Protein AF-A0A453MUK4-F1 (afdb_monomer_lite)

Foldseek 3Di:
DCVQPPQQCVCVVVVNPDHPFLAEAEDEEADDPPLPPPGHDHCVVVCVPGHQEAEDEDQEQVRLVVVVVVRNNGGTYYYYYAYPHRYCPVVCVPPDPDDPPPPPVVPD

Structure (mmCIF, N/CA/C/O backbone):
data_AF-A0A453MUK4-F1
#
_entry.id   AF-A0A453MUK4-F1
#
loop_
_atom_site.group_PDB
_atom_site.id
_atom_site.type_symbol
_atom_site.label_atom_id
_atom_site.label_alt_id
_atom_site.label_comp_id
_atom_site.label_asym_id
_atom_site.label_entity_id
_atom_site.label_seq_id
_atom_site.pdbx_PDB_ins_code
_atom_site.Cartn_x
_atom_site.Cartn_y
_atom_site.Cartn_z
_atom_site.occupancy
_atom_site.B_iso_or_equiv
_atom_site.auth_seq_id
_atom_site.auth_comp_id
_atom_site.auth_asym_id
_atom_site.auth_atom_id
_atom_site.pdbx_PDB_model_num
ATOM 1 N N . MET A 1 1 ? 10.545 -1.362 11.897 1.00 84.69 1 MET A N 1
ATOM 2 C CA . MET A 1 1 ? 9.819 -1.281 13.185 1.00 84.69 1 MET A CA 1
ATOM 3 C C . MET A 1 1 ? 8.530 -0.465 13.080 1.00 84.69 1 MET A C 1
ATOM 5 O O . MET A 1 1 ? 7.473 -1.063 13.203 1.00 84.69 1 MET A O 1
ATOM 9 N N . GLN A 1 2 ? 8.583 0.839 12.772 1.00 95.81 2 GLN A N 1
ATOM 10 C CA . GLN A 1 2 ? 7.403 1.733 12.766 1.00 95.81 2 GLN A CA 1
ATOM 11 C C . GLN A 1 2 ? 6.260 1.284 11.832 1.00 95.81 2 GLN A C 1
ATOM 13 O O . GLN A 1 2 ? 5.100 1.284 12.214 1.00 95.81 2 GLN A O 1
ATOM 18 N N . ILE A 1 3 ? 6.568 0.826 10.619 1.00 94.31 3 ILE A N 1
ATOM 19 C CA . ILE A 1 3 ? 5.524 0.443 9.652 1.00 94.31 3 ILE A CA 1
ATOM 20 C C . ILE A 1 3 ? 4.816 -0.858 10.072 1.00 94.31 3 ILE A C 1
ATOM 22 O O . ILE A 1 3 ? 3.592 -0.927 10.109 1.00 94.31 3 ILE A O 1
ATOM 26 N N . VAL A 1 4 ? 5.592 -1.886 10.423 1.00 95.69 4 VAL A N 1
ATOM 27 C CA . VAL A 1 4 ? 5.087 -3.250 10.662 1.00 95.69 4 VAL A CA 1
ATOM 28 C C . VAL A 1 4 ? 4.494 -3.437 12.061 1.00 95.69 4 VAL A C 1
ATOM 30 O O . VAL A 1 4 ? 3.501 -4.148 12.217 1.00 95.69 4 VAL A O 1
ATOM 33 N N . ASN A 1 5 ? 5.095 -2.840 13.094 1.00 95.12 5 ASN A N 1
ATOM 34 C CA . ASN A 1 5 ? 4.659 -3.040 14.480 1.00 95.12 5 ASN A CA 1
ATOM 35 C C . ASN A 1 5 ? 3.765 -1.917 15.000 1.00 95.12 5 ASN A C 1
ATOM 37 O O . ASN A 1 5 ? 2.862 -2.216 15.774 1.00 95.12 5 ASN A O 1
ATOM 41 N N . GLU A 1 6 ? 3.949 -0.680 14.532 1.00 95.00 6 GLU A N 1
ATOM 42 C CA . GLU A 1 6 ? 3.099 0.439 14.946 1.00 95.00 6 GLU A CA 1
ATOM 43 C C . GLU A 1 6 ? 1.951 0.643 13.957 1.00 95.00 6 GLU A C 1
ATOM 45 O O . GLU A 1 6 ? 0.816 0.298 14.274 1.00 95.00 6 GLU A O 1
ATOM 50 N N . ALA A 1 7 ? 2.231 1.131 12.744 1.00 95.69 7 ALA A N 1
ATOM 51 C CA . ALA A 1 7 ? 1.188 1.550 11.804 1.00 95.69 7 ALA A CA 1
ATOM 52 C C . ALA A 1 7 ? 0.218 0.410 11.445 1.00 95.69 7 ALA A C 1
ATOM 54 O O . ALA A 1 7 ? -0.992 0.556 11.596 1.00 95.69 7 ALA A O 1
ATOM 55 N N . ALA A 1 8 ? 0.733 -0.760 11.054 1.00 95.62 8 ALA A N 1
ATOM 56 C CA . ALA A 1 8 ? -0.097 -1.904 10.663 1.00 95.62 8 ALA A CA 1
ATOM 57 C C . ALA A 1 8 ? -1.090 -2.353 11.751 1.00 95.62 8 ALA A C 1
ATOM 59 O O . ALA A 1 8 ? -2.201 -2.786 11.459 1.00 95.62 8 ALA A O 1
ATOM 60 N N . LYS A 1 9 ? -0.682 -2.254 13.021 1.00 95.81 9 LYS A N 1
ATOM 61 C CA . LYS A 1 9 ? -1.424 -2.801 14.164 1.00 95.81 9 LYS A CA 1
ATOM 62 C C . LYS A 1 9 ? -2.156 -1.727 14.964 1.00 95.81 9 LYS A C 1
ATOM 64 O O . LYS A 1 9 ? -2.876 -2.074 15.893 1.00 95.81 9 LYS A O 1
ATOM 69 N N . PHE A 1 10 ? -2.010 -0.446 14.618 1.00 96.25 10 PHE A N 1
ATOM 70 C CA . PHE A 1 10 ? -2.464 0.676 15.445 1.00 96.25 10 PHE A CA 1
ATOM 71 C C . PHE A 1 10 ? -3.972 0.650 15.713 1.00 96.25 10 PHE A C 1
ATOM 73 O O . PHE A 1 10 ? -4.391 0.811 16.853 1.00 96.25 10 PHE A O 1
ATOM 80 N N . ARG A 1 11 ? -4.774 0.377 14.673 1.00 95.88 11 ARG A N 1
ATOM 81 C CA . ARG A 1 11 ? -6.232 0.218 14.795 1.00 95.88 11 ARG A CA 1
ATOM 82 C C . ARG A 1 11 ? -6.613 -1.021 15.602 1.00 95.88 11 ARG A C 1
ATOM 84 O O . ARG A 1 11 ? -7.539 -0.975 16.399 1.00 95.88 11 ARG A O 1
ATOM 91 N N . TYR A 1 12 ? -5.922 -2.135 15.370 1.00 96.44 12 TYR A N 1
ATOM 92 C CA . TYR A 1 12 ? -6.241 -3.402 16.024 1.00 96.44 12 TYR A CA 1
ATOM 93 C C . TYR A 1 12 ? -5.916 -3.361 17.522 1.00 96.44 12 TYR A C 1
ATOM 95 O O . TYR A 1 12 ? -6.749 -3.725 18.344 1.00 96.44 12 TYR A O 1
ATOM 103 N N . ARG A 1 13 ? -4.732 -2.854 17.893 1.00 96.25 13 ARG A N 1
ATOM 104 C CA . ARG A 1 13 ? -4.274 -2.817 19.291 1.00 96.25 13 ARG A CA 1
ATOM 105 C C . ARG A 1 13 ? -5.085 -1.877 20.183 1.00 96.25 13 ARG A C 1
ATOM 107 O O . ARG A 1 13 ? -5.075 -2.052 21.391 1.00 96.25 13 ARG A O 1
ATOM 114 N N . SER A 1 14 ? -5.722 -0.867 19.595 1.00 95.19 14 SER A N 1
ATOM 115 C CA . SER A 1 14 ? -6.528 0.125 20.307 1.00 95.19 14 SER A CA 1
ATOM 116 C C . SER A 1 14 ? -8.010 -0.245 20.365 1.00 95.19 14 SER A C 1
ATOM 118 O O . SER A 1 14 ? -8.809 0.571 20.802 1.00 95.19 14 SER A O 1
ATOM 120 N N . GLY A 1 15 ? -8.421 -1.408 19.838 1.00 94.88 15 GLY A N 1
ATOM 121 C CA . GLY A 1 15 ? -9.846 -1.725 19.706 1.00 94.88 15 GLY A CA 1
ATOM 122 C C . GLY A 1 15 ? -10.607 -0.714 18.837 1.00 94.88 15 GLY A C 1
ATOM 123 O O . GLY A 1 15 ? -11.795 -0.499 19.043 1.00 94.88 15 GLY A O 1
ATOM 124 N N . ASN A 1 16 ? -9.925 -0.090 17.867 1.00 94.88 16 ASN A N 1
ATOM 125 C CA . ASN A 1 16 ? -10.423 0.994 17.015 1.00 94.88 16 ASN A CA 1
ATOM 126 C C . ASN A 1 16 ? -10.695 2.340 17.727 1.00 94.88 16 ASN A C 1
ATOM 128 O O . ASN A 1 16 ? -11.261 3.237 17.106 1.00 94.88 16 ASN A O 1
ATOM 132 N N . GLU A 1 17 ? -10.227 2.540 18.962 1.00 95.81 17 GLU A N 1
ATOM 133 C CA . GLU A 1 17 ? -10.247 3.862 19.614 1.00 95.81 17 GLU A CA 1
ATOM 134 C C . GLU A 1 17 ? -9.286 4.851 18.935 1.00 95.81 17 GLU A C 1
ATOM 136 O O . GLU A 1 17 ? -9.595 6.029 18.763 1.00 95.81 17 GLU A O 1
ATOM 141 N N . PHE A 1 18 ? -8.132 4.357 18.475 1.00 94.00 18 PHE A N 1
ATOM 142 C CA . PHE A 1 18 ? -7.125 5.147 17.766 1.00 94.00 18 PHE A CA 1
ATOM 143 C C . PHE A 1 18 ? -6.715 4.460 16.465 1.00 94.00 18 PHE A C 1
ATOM 145 O O . PHE A 1 18 ? -6.540 3.244 16.421 1.00 94.00 18 PHE A O 1
ATOM 152 N N . ASN A 1 19 ? -6.504 5.219 15.390 1.00 94.38 19 ASN A N 1
ATOM 153 C CA . ASN A 1 19 ? -6.052 4.662 14.117 1.00 94.38 19 ASN A CA 1
ATOM 154 C C . ASN A 1 19 ? -5.063 5.595 13.408 1.00 94.38 19 ASN A C 1
ATOM 156 O O . ASN A 1 19 ? -5.091 6.804 13.601 1.00 94.38 19 ASN A O 1
ATOM 160 N N . CYS A 1 20 ? -4.206 5.019 12.567 1.00 90.94 20 CYS A N 1
ATOM 161 C CA . CYS A 1 20 ? -3.336 5.757 11.650 1.00 90.94 20 CYS A CA 1
ATOM 162 C C . CYS A 1 20 ? -3.869 5.690 10.205 1.00 90.94 20 CYS A C 1
ATOM 164 O O . CYS A 1 20 ? -3.104 5.552 9.248 1.00 90.94 20 CYS A O 1
ATOM 166 N N . GLY A 1 21 ? -5.198 5.704 10.054 1.00 83.94 21 GLY A N 1
ATOM 167 C CA . GLY A 1 21 ? -5.856 5.807 8.754 1.00 83.94 21 GLY A CA 1
ATOM 168 C C . GLY A 1 21 ? -5.499 7.111 8.046 1.00 83.94 21 GLY A C 1
ATOM 169 O O . GLY A 1 21 ? -5.182 8.102 8.698 1.00 83.94 21 GLY A O 1
ATOM 170 N N . GLY A 1 22 ? -5.494 7.105 6.712 1.00 87.88 22 GLY A N 1
ATOM 171 C CA . GLY A 1 22 ? -5.043 8.246 5.909 1.00 87.88 22 GLY A CA 1
ATOM 172 C C . GLY A 1 22 ? -3.518 8.409 5.826 1.00 87.88 22 GLY A C 1
ATOM 173 O O . GLY A 1 22 ? -3.033 9.246 5.065 1.00 87.88 22 GLY A O 1
ATOM 174 N N . LEU A 1 23 ? -2.729 7.596 6.543 1.00 94.50 23 LEU A N 1
ATOM 175 C CA . LEU A 1 23 ? -1.279 7.556 6.361 1.00 94.50 23 LEU A CA 1
ATOM 176 C C . LEU A 1 23 ? -0.935 6.867 5.034 1.00 94.50 23 LEU A C 1
ATOM 178 O O . LEU A 1 23 ? -1.074 5.653 4.898 1.00 94.50 23 LEU A O 1
ATOM 182 N N . THR A 1 24 ? -0.422 7.636 4.074 1.00 96.31 24 THR A N 1
ATOM 183 C CA . THR A 1 24 ? 0.110 7.109 2.810 1.00 96.31 24 THR A CA 1
ATOM 184 C C . THR A 1 24 ? 1.617 7.319 2.739 1.00 96.31 24 THR A C 1
ATOM 186 O O . THR A 1 24 ? 2.096 8.450 2.683 1.00 96.31 24 THR A O 1
ATOM 189 N N . ILE A 1 25 ? 2.374 6.225 2.704 1.00 95.62 25 ILE A N 1
ATOM 190 C CA . ILE A 1 25 ? 3.831 6.236 2.551 1.00 95.62 25 ILE A CA 1
ATOM 191 C C . ILE A 1 25 ? 4.152 6.017 1.080 1.00 95.62 25 ILE A C 1
ATOM 193 O O . ILE A 1 25 ? 3.767 5.002 0.508 1.00 95.62 25 ILE A O 1
ATOM 197 N N . ARG A 1 26 ? 4.875 6.953 0.467 1.00 94.50 26 ARG A N 1
ATOM 198 C CA . ARG A 1 26 ? 5.270 6.869 -0.943 1.00 94.50 26 ARG A CA 1
ATOM 199 C C . ARG A 1 26 ? 6.751 6.556 -1.049 1.00 94.50 26 ARG A C 1
ATOM 201 O O . ARG A 1 26 ? 7.555 7.163 -0.346 1.00 94.50 26 ARG A O 1
ATOM 208 N N . SER A 1 27 ? 7.115 5.627 -1.927 1.00 92.19 27 SER A N 1
ATOM 209 C CA . SER A 1 27 ? 8.519 5.289 -2.160 1.00 92.19 27 SER A CA 1
ATOM 210 C C . SER A 1 27 ? 8.767 4.872 -3.609 1.00 92.19 27 SER A C 1
ATOM 212 O O . SER A 1 27 ? 7.964 4.122 -4.169 1.00 92.19 27 SER A O 1
ATOM 214 N N . PRO A 1 28 ? 9.863 5.323 -4.245 1.00 90.69 28 PRO A N 1
ATOM 215 C CA . PRO A 1 28 ? 10.169 4.929 -5.606 1.00 90.69 28 PRO A CA 1
ATOM 216 C C . PRO A 1 28 ? 10.672 3.480 -5.670 1.00 90.69 28 PRO A C 1
ATOM 218 O O . PRO A 1 28 ? 11.590 3.081 -4.958 1.00 90.69 28 PRO A O 1
ATOM 221 N N . TYR A 1 29 ? 10.137 2.724 -6.618 1.00 90.25 29 TYR A N 1
ATOM 222 C CA . TYR A 1 29 ? 10.139 1.265 -6.665 1.00 90.25 29 TYR A CA 1
ATOM 223 C C . TYR A 1 29 ? 10.741 0.714 -7.965 1.00 90.25 29 TYR A C 1
ATOM 225 O O . TYR A 1 29 ? 10.612 1.330 -9.028 1.00 90.25 29 TYR A O 1
ATOM 233 N N . GLY A 1 30 ? 11.364 -0.463 -7.871 1.00 89.19 30 GLY A N 1
ATOM 234 C CA . GLY A 1 30 ? 11.804 -1.257 -9.015 1.00 89.19 30 GLY A CA 1
ATOM 235 C C . GLY A 1 30 ? 13.098 -0.781 -9.682 1.00 89.19 30 GLY A C 1
ATOM 236 O O . GLY A 1 30 ? 13.640 0.289 -9.387 1.00 89.19 30 GLY A O 1
ATOM 237 N N . ALA A 1 31 ? 13.603 -1.619 -10.590 1.00 88.12 31 ALA A N 1
ATOM 238 C CA . ALA A 1 31 ? 14.866 -1.424 -11.297 1.00 88.12 31 ALA A CA 1
ATOM 239 C C . ALA A 1 31 ? 14.812 -0.311 -12.351 1.00 88.12 31 ALA A C 1
ATOM 241 O O . ALA A 1 31 ? 13.783 -0.115 -12.993 1.00 88.12 31 ALA A O 1
ATOM 242 N N . VAL A 1 32 ? 15.951 0.366 -12.558 1.00 84.75 32 VAL A N 1
ATOM 243 C CA . VAL A 1 32 ? 16.160 1.463 -13.537 1.00 84.75 32 VAL A CA 1
ATOM 244 C C . VAL A 1 32 ? 17.354 1.239 -14.472 1.00 84.75 32 VAL A C 1
ATOM 246 O O . VAL A 1 32 ? 17.865 2.171 -15.078 1.00 84.75 32 VAL A O 1
ATOM 249 N N . GLY A 1 33 ? 17.861 0.008 -14.550 1.00 85.38 33 GLY A N 1
ATOM 250 C CA . GLY A 1 33 ? 19.048 -0.347 -15.339 1.00 85.38 33 GLY A CA 1
ATOM 251 C C . GLY A 1 33 ? 20.378 -0.008 -14.654 1.00 85.38 33 GLY A C 1
ATOM 252 O O . GLY A 1 33 ? 21.240 -0.869 -14.551 1.00 85.38 33 GLY A O 1
ATOM 253 N N . HIS A 1 34 ? 20.529 1.199 -14.098 1.00 85.12 34 HIS A N 1
ATOM 254 C CA . HIS A 1 34 ? 21.790 1.689 -13.504 1.00 85.12 34 HIS A CA 1
ATOM 255 C C . HIS A 1 34 ? 21.690 1.998 -11.991 1.00 85.12 34 HIS A C 1
ATOM 257 O O . HIS A 1 34 ? 22.397 2.855 -11.452 1.00 85.12 34 HIS A O 1
ATOM 263 N N . GLY A 1 35 ? 20.758 1.342 -11.290 1.00 81.56 35 GLY A N 1
ATOM 264 C CA . GLY A 1 35 ? 20.449 1.622 -9.882 1.00 81.56 35 GLY A CA 1
ATOM 265 C C . GLY A 1 35 ? 21.272 0.839 -8.850 1.00 81.56 35 GLY A C 1
ATOM 266 O O . GLY A 1 35 ? 21.183 1.132 -7.657 1.00 81.56 35 GLY A O 1
ATOM 267 N N . GLY A 1 36 ? 22.060 -0.154 -9.273 1.00 89.62 36 GLY A N 1
ATOM 268 C CA . GLY A 1 36 ? 22.816 -1.019 -8.359 1.00 89.62 36 GLY A CA 1
ATOM 269 C C . GLY A 1 36 ? 21.937 -1.655 -7.270 1.00 89.62 36 GLY A C 1
ATOM 270 O O . GLY A 1 36 ? 20.727 -1.821 -7.457 1.00 89.62 36 GLY A O 1
ATOM 271 N N . HIS A 1 37 ? 22.540 -1.976 -6.121 1.00 90.31 37 HIS A N 1
ATOM 272 C CA . HIS A 1 37 ? 21.874 -2.698 -5.028 1.00 90.31 37 HIS A CA 1
ATOM 273 C C . HIS A 1 37 ? 20.802 -1.896 -4.276 1.00 90.31 37 HIS A C 1
ATOM 275 O O . HIS A 1 37 ? 19.854 -2.499 -3.782 1.00 90.31 37 HIS A O 1
ATOM 281 N N . TYR A 1 38 ? 20.919 -0.566 -4.193 1.00 91.50 38 TYR A N 1
ATOM 282 C CA . TYR A 1 38 ? 20.067 0.257 -3.317 1.00 91.50 38 TYR A CA 1
ATOM 283 C C . TYR A 1 38 ? 19.017 1.100 -4.049 1.00 91.50 38 TYR A C 1
ATOM 285 O O . TYR A 1 38 ? 18.100 1.611 -3.413 1.00 91.50 38 TYR A O 1
ATOM 293 N N . HIS A 1 39 ? 19.093 1.234 -5.378 1.00 90.19 39 HIS A N 1
ATOM 294 C CA . HIS A 1 39 ? 18.109 2.018 -6.142 1.00 90.19 39 HIS A CA 1
ATOM 295 C C . HIS A 1 39 ? 17.214 1.183 -7.065 1.00 90.19 39 HIS A C 1
ATOM 297 O O . HIS A 1 39 ? 16.392 1.765 -7.775 1.00 90.19 39 HIS A O 1
ATOM 303 N N . SER A 1 40 ? 17.333 -0.148 -7.017 1.00 90.44 40 SER A N 1
ATOM 304 C CA . SER A 1 40 ? 16.607 -1.087 -7.892 1.00 90.44 40 SER A CA 1
ATOM 305 C C . SER A 1 40 ? 15.753 -2.111 -7.140 1.00 90.44 40 SER A C 1
ATOM 307 O O . SER A 1 40 ? 15.291 -3.076 -7.740 1.00 90.44 40 SER A O 1
ATOM 309 N N . GLN A 1 41 ? 15.594 -1.945 -5.827 1.00 93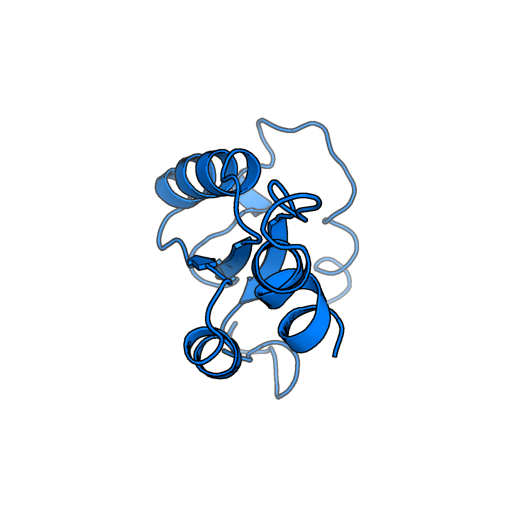.38 41 GLN A N 1
ATOM 310 C CA . GLN A 1 41 ? 14.942 -2.939 -4.980 1.00 93.38 41 GLN A CA 1
ATOM 311 C C . GLN A 1 41 ? 13.425 -2.980 -5.189 1.00 93.38 41 GLN A C 1
ATOM 313 O O . GLN A 1 41 ? 12.780 -1.951 -5.427 1.00 93.38 41 GLN A O 1
ATOM 318 N N . SER A 1 42 ? 12.882 -4.181 -5.001 1.00 93.38 42 SER A N 1
ATOM 319 C CA . SER A 1 42 ? 11.454 -4.484 -4.977 1.00 93.38 42 SER A CA 1
ATOM 320 C C . SER A 1 42 ? 11.103 -5.128 -3.625 1.00 93.38 42 SER A C 1
ATOM 322 O O . SER A 1 42 ? 11.212 -6.345 -3.477 1.00 93.38 42 SER A O 1
ATOM 324 N N . PRO A 1 43 ? 10.814 -4.320 -2.579 1.00 94.25 43 PRO A N 1
ATOM 325 C CA . PRO A 1 43 ? 10.607 -4.820 -1.220 1.00 94.25 43 PRO A CA 1
ATOM 326 C C . PRO A 1 43 ? 9.135 -5.125 -0.882 1.00 94.25 43 PRO A C 1
ATOM 328 O O . PRO A 1 43 ? 8.794 -5.256 0.290 1.00 94.25 43 PRO A O 1
ATOM 331 N N . GLU A 1 44 ? 8.241 -5.215 -1.864 1.00 93.50 44 GLU A N 1
ATOM 332 C CA . GLU A 1 44 ? 6.802 -5.415 -1.675 1.00 93.50 44 GLU A CA 1
ATOM 333 C C . GLU A 1 44 ? 6.478 -6.688 -0.893 1.00 93.50 44 GLU A C 1
ATOM 335 O O . GLU A 1 44 ? 5.636 -6.649 0.004 1.00 93.50 44 GLU A O 1
ATOM 340 N N . ALA A 1 45 ? 7.206 -7.781 -1.144 1.00 94.19 45 ALA A N 1
ATOM 341 C CA . ALA A 1 45 ? 6.993 -9.054 -0.463 1.00 94.19 45 ALA A CA 1
ATOM 342 C C . A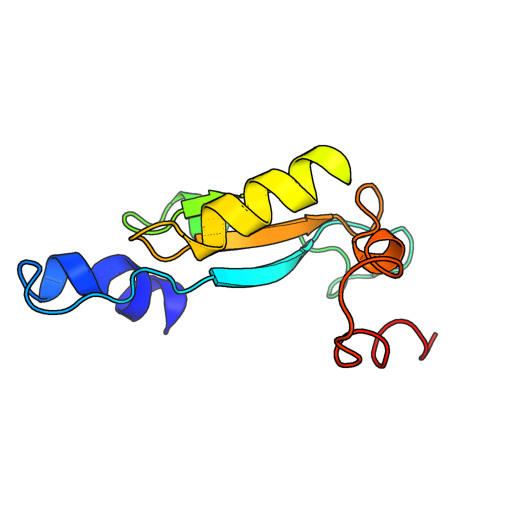LA A 1 45 ? 7.154 -8.935 1.064 1.00 94.19 45 ALA A C 1
ATOM 344 O O . ALA A 1 45 ? 6.377 -9.529 1.808 1.00 94.19 45 ALA A O 1
ATOM 345 N N . PHE A 1 46 ? 8.081 -8.098 1.549 1.00 93.75 46 PHE A N 1
ATOM 346 C CA . PHE A 1 46 ? 8.259 -7.869 2.989 1.00 93.75 46 PHE A CA 1
ATOM 347 C C . PHE A 1 46 ? 7.018 -7.263 3.653 1.00 93.75 46 PHE A C 1
ATOM 349 O O . PHE A 1 46 ? 6.784 -7.492 4.838 1.00 93.75 46 PHE A O 1
ATOM 356 N N . PHE A 1 47 ? 6.228 -6.490 2.905 1.00 94.81 47 PHE A N 1
ATOM 357 C CA . PHE A 1 47 ? 5.037 -5.817 3.418 1.00 94.81 47 PHE A CA 1
ATOM 358 C C . PHE A 1 47 ? 3.749 -6.592 3.132 1.00 94.81 47 PHE A C 1
ATOM 360 O O . PHE A 1 47 ? 2.811 -6.496 3.918 1.00 94.81 47 PHE A O 1
ATOM 367 N N . CYS A 1 48 ? 3.702 -7.401 2.070 1.00 93.62 48 CYS A N 1
ATOM 368 C CA . CYS A 1 48 ? 2.536 -8.225 1.733 1.00 93.62 48 CYS A CA 1
ATOM 369 C C . CYS A 1 48 ? 2.186 -9.254 2.821 1.00 93.62 48 CYS A C 1
ATOM 371 O O . CYS A 1 48 ? 1.026 -9.631 2.957 1.00 93.62 48 CYS A O 1
ATOM 373 N N . HIS A 1 49 ? 3.164 -9.681 3.622 1.00 93.94 49 HIS A N 1
ATOM 374 C CA . HIS A 1 49 ? 2.947 -10.601 4.744 1.00 93.94 49 HIS A CA 1
ATOM 375 C C . HIS A 1 49 ? 2.539 -9.905 6.052 1.00 93.94 49 HIS A C 1
ATOM 377 O O . HIS A 1 49 ? 2.460 -10.553 7.095 1.00 93.94 49 HIS A O 1
ATOM 383 N N . VAL A 1 50 ? 2.289 -8.593 6.030 1.00 95.94 50 VAL A N 1
ATOM 384 C CA . VAL A 1 50 ? 1.953 -7.820 7.228 1.00 95.94 50 VAL A CA 1
ATOM 385 C C . VAL A 1 50 ? 0.465 -7.451 7.217 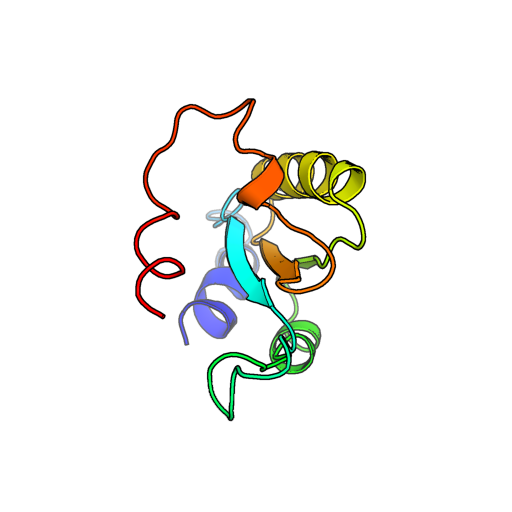1.00 95.94 50 VAL A C 1
ATOM 387 O O . VAL A 1 50 ? 0.059 -6.571 6.454 1.00 95.94 50 VAL A O 1
ATOM 390 N N . PRO A 1 51 ? -0.369 -8.068 8.075 1.00 94.88 51 PRO A N 1
ATOM 391 C CA . PRO A 1 51 ? -1.788 -7.740 8.143 1.00 94.88 51 PRO A CA 1
ATOM 392 C C . PRO A 1 51 ? -2.000 -6.312 8.660 1.00 94.88 51 PRO A C 1
ATOM 394 O O . PRO A 1 51 ? -1.271 -5.839 9.532 1.00 94.88 51 PRO A O 1
ATOM 397 N N . GLY A 1 52 ? -3.019 -5.635 8.127 1.00 93.00 52 GLY A N 1
ATOM 398 C CA . GLY A 1 52 ? -3.361 -4.253 8.485 1.00 93.00 52 GLY A CA 1
ATOM 399 C C . GLY A 1 52 ? -2.669 -3.177 7.641 1.00 93.00 52 GLY A C 1
ATOM 400 O O . GLY A 1 52 ? -3.022 -2.006 7.760 1.00 93.00 52 GLY A O 1
ATOM 401 N N . LEU A 1 53 ? -1.746 -3.556 6.749 1.00 94.75 53 LEU A N 1
ATOM 402 C CA . LEU A 1 53 ? -1.187 -2.677 5.718 1.00 94.75 53 LEU A CA 1
ATOM 403 C C . LEU A 1 53 ? -1.788 -2.990 4.351 1.00 94.75 53 LEU A C 1
ATOM 405 O O . LEU A 1 53 ? -2.054 -4.144 4.019 1.00 94.75 53 LEU A O 1
ATOM 409 N N . LYS A 1 54 ? -1.938 -1.953 3.528 1.00 95.88 54 LYS A N 1
ATOM 410 C CA . LYS A 1 54 ? -2.210 -2.102 2.095 1.00 95.88 54 LYS A CA 1
ATOM 411 C C . LYS A 1 54 ? -0.965 -1.733 1.300 1.00 95.88 54 LYS A C 1
ATOM 413 O O . LYS A 1 54 ? -0.328 -0.723 1.587 1.00 95.88 54 LYS A O 1
ATOM 418 N N . VAL A 1 55 ? -0.636 -2.528 0.287 1.00 96.31 55 VAL A N 1
ATOM 419 C CA . VAL A 1 55 ? 0.484 -2.274 -0.629 1.00 96.31 55 VAL A CA 1
ATOM 420 C C . VAL A 1 55 ? -0.079 -2.053 -2.025 1.00 96.31 55 VAL A C 1
ATOM 422 O O . VAL A 1 55 ? -0.874 -2.856 -2.507 1.00 96.31 55 VAL A O 1
ATOM 425 N N . VAL A 1 56 ? 0.309 -0.953 -2.667 1.00 96.00 56 VAL A N 1
ATOM 426 C CA . VAL A 1 56 ? -0.206 -0.542 -3.976 1.00 96.00 56 VAL A CA 1
ATOM 427 C C . VAL A 1 56 ? 0.956 -0.223 -4.909 1.00 96.00 56 VAL A C 1
ATOM 429 O O . VAL A 1 56 ? 1.849 0.545 -4.554 1.00 96.00 56 VAL A O 1
ATOM 432 N N . ILE A 1 57 ? 0.915 -0.789 -6.117 1.00 94.62 57 ILE A N 1
ATOM 433 C CA . ILE A 1 57 ? 1.886 -0.550 -7.191 1.00 94.62 57 ILE A CA 1
ATOM 434 C C . ILE A 1 57 ? 1.089 -0.230 -8.470 1.00 94.62 57 ILE A C 1
ATOM 436 O O . ILE A 1 57 ? 0.417 -1.120 -8.993 1.00 94.62 57 ILE A O 1
ATOM 440 N N . PRO A 1 58 ? 1.100 1.013 -8.984 1.00 93.19 58 PRO A N 1
ATOM 441 C CA . PRO A 1 58 ? 0.454 1.352 -10.247 1.00 93.19 58 PRO A CA 1
ATOM 442 C C . PRO A 1 58 ? 1.301 0.881 -11.436 1.00 93.19 58 PRO A C 1
ATOM 444 O O . PRO A 1 58 ? 2.527 0.828 -11.346 1.00 93.19 58 PRO A O 1
ATOM 447 N N . ARG A 1 59 ? 0.676 0.617 -12.589 1.00 88.00 59 ARG A N 1
ATOM 448 C CA . ARG A 1 59 ? 1.396 0.285 -13.830 1.00 88.00 59 ARG A CA 1
ATOM 449 C C . ARG A 1 59 ? 1.517 1.482 -14.771 1.00 88.00 59 ARG A C 1
ATOM 451 O O . ARG A 1 59 ? 2.513 1.588 -15.482 1.00 88.00 59 ARG A O 1
ATOM 458 N N . SER A 1 60 ? 0.526 2.376 -14.791 1.00 84.56 60 SER A N 1
ATOM 459 C CA . SER A 1 60 ? 0.491 3.541 -15.691 1.00 84.56 60 SER A CA 1
ATOM 460 C C . SER A 1 60 ? 0.323 4.879 -14.950 1.00 84.56 60 SER A C 1
ATOM 462 O O . SER A 1 60 ? -0.212 4.900 -13.842 1.00 84.56 60 SER A O 1
ATOM 464 N N . PRO A 1 61 ? 0.685 6.034 -15.552 1.00 82.69 61 PRO A N 1
ATOM 465 C CA . PRO A 1 61 ? 0.479 7.348 -14.928 1.00 82.69 61 PRO A CA 1
ATOM 466 C C . PRO A 1 61 ? -0.991 7.673 -14.617 1.00 82.69 61 PRO A C 1
ATOM 468 O O . PRO A 1 61 ? -1.289 8.353 -13.632 1.00 82.69 61 PRO A O 1
ATOM 471 N N . ARG A 1 62 ? -1.922 7.184 -15.450 1.00 86.25 62 ARG A N 1
ATOM 472 C CA . ARG A 1 62 ? -3.367 7.364 -15.241 1.00 86.25 62 ARG A CA 1
ATOM 473 C C . ARG A 1 62 ? -3.830 6.618 -13.993 1.00 86.25 62 ARG A C 1
ATOM 475 O O . ARG A 1 62 ? -4.505 7.207 -13.152 1.00 86.25 62 ARG A O 1
ATOM 482 N N . GLU A 1 63 ? -3.429 5.356 -13.865 1.00 87.62 63 GLU A N 1
ATOM 483 C CA . GLU A 1 63 ? -3.684 4.558 -12.665 1.00 87.62 63 GLU A CA 1
ATOM 484 C C . GLU A 1 63 ? -2.999 5.164 -11.448 1.00 87.62 63 GLU A C 1
ATOM 486 O O . GLU A 1 63 ? -3.631 5.279 -10.408 1.00 87.62 63 GLU A O 1
ATOM 491 N N . ALA A 1 64 ? -1.751 5.621 -11.574 1.00 89.19 64 ALA A N 1
ATOM 492 C CA . ALA A 1 64 ? -1.004 6.188 -10.459 1.00 89.19 64 ALA A CA 1
ATOM 493 C C . ALA A 1 64 ? -1.723 7.380 -9.828 1.00 89.19 64 ALA A C 1
ATOM 495 O O . ALA A 1 64 ? -1.826 7.444 -8.609 1.00 89.19 64 ALA A O 1
ATOM 496 N N . LYS A 1 65 ? -2.288 8.288 -10.636 1.00 86.94 65 LYS A N 1
ATOM 497 C CA . LYS A 1 65 ? -3.090 9.401 -10.111 1.00 86.94 65 LYS A CA 1
ATOM 498 C C . LYS A 1 65 ? -4.330 8.906 -9.359 1.00 86.94 65 LYS A C 1
ATOM 500 O O . LYS A 1 65 ? -4.594 9.378 -8.257 1.00 86.94 65 LYS A O 1
ATOM 505 N N . GLY A 1 66 ? -5.094 7.990 -9.955 1.00 92.25 66 GLY A N 1
ATOM 506 C CA . GLY A 1 66 ? -6.328 7.476 -9.352 1.00 92.25 66 GLY A CA 1
ATOM 507 C C . GLY A 1 66 ? -6.063 6.692 -8.068 1.00 92.25 66 GLY A C 1
ATOM 508 O O . GLY A 1 66 ? -6.664 6.974 -7.035 1.00 92.25 66 GLY A O 1
ATOM 509 N N . LEU A 1 67 ? -5.109 5.764 -8.123 1.00 93.50 67 LEU A N 1
ATOM 510 C CA . LEU A 1 67 ? -4.713 4.920 -7.005 1.00 93.50 67 LEU A CA 1
ATOM 511 C C . LEU A 1 67 ? -4.066 5.732 -5.885 1.00 93.50 67 LEU A C 1
ATOM 513 O O . LEU A 1 67 ? -4.372 5.478 -4.732 1.00 93.50 67 LEU A O 1
ATOM 517 N N . LEU A 1 68 ? -3.251 6.747 -6.188 1.00 93.25 68 LEU A N 1
ATOM 518 C CA . LEU A 1 68 ? -2.682 7.606 -5.149 1.00 93.25 68 LEU A CA 1
ATOM 519 C C . LEU A 1 68 ? -3.771 8.396 -4.412 1.00 93.25 68 LEU A C 1
ATOM 521 O O . LEU A 1 68 ? -3.766 8.451 -3.186 1.00 93.25 68 LEU A O 1
ATOM 525 N N . LEU A 1 69 ? -4.724 8.982 -5.142 1.00 93.56 69 LEU A N 1
ATOM 526 C CA . LEU A 1 69 ? -5.850 9.688 -4.524 1.00 93.56 69 LEU A CA 1
ATOM 527 C C . LEU A 1 69 ? -6.731 8.746 -3.696 1.00 93.56 69 LEU A C 1
ATOM 529 O O . LEU A 1 69 ? -7.226 9.151 -2.645 1.00 93.56 69 LEU A O 1
ATOM 533 N N . ALA A 1 70 ? -6.914 7.505 -4.152 1.00 94.88 70 ALA A N 1
ATOM 534 C CA . ALA A 1 70 ? -7.612 6.477 -3.391 1.00 94.88 70 ALA A CA 1
ATOM 535 C C . ALA A 1 70 ? -6.845 6.108 -2.111 1.00 94.88 70 ALA A C 1
ATOM 537 O O . ALA A 1 70 ? -7.451 6.083 -1.046 1.00 94.88 70 ALA A O 1
ATOM 538 N N . SER A 1 71 ? -5.522 5.919 -2.186 1.00 95.62 71 SER A N 1
ATOM 539 C CA . SER A 1 71 ? -4.670 5.608 -1.032 1.00 95.62 71 SER A CA 1
ATOM 540 C C . SER A 1 71 ? -4.699 6.698 0.037 1.00 95.62 71 SER A C 1
ATOM 542 O O . SER A 1 71 ? -4.842 6.383 1.212 1.00 95.62 71 SER A O 1
ATOM 544 N N . ILE A 1 72 ? -4.639 7.977 -0.358 1.00 94.56 72 ILE A N 1
ATOM 545 C CA . ILE A 1 72 ? -4.701 9.116 0.580 1.00 94.56 72 ILE A CA 1
ATOM 546 C C . ILE A 1 72 ? -6.033 9.147 1.341 1.00 94.56 72 ILE A C 1
ATOM 548 O O . ILE A 1 72 ? -6.081 9.556 2.498 1.00 94.56 72 ILE A O 1
ATOM 552 N N . ARG A 1 73 ? -7.122 8.727 0.693 1.00 95.50 73 ARG A N 1
ATOM 553 C CA . ARG A 1 73 ? -8.466 8.699 1.285 1.00 95.50 73 ARG A CA 1
ATOM 554 C C . ARG A 1 73 ? -8.769 7.397 2.023 1.00 95.50 73 ARG A C 1
ATOM 556 O O . ARG A 1 73 ? -9.817 7.304 2.656 1.00 95.50 73 ARG A O 1
ATOM 563 N N . ASP A 1 74 ? -7.906 6.389 1.920 1.00 95.06 74 ASP A N 1
ATOM 564 C CA . ASP A 1 74 ? -8.154 5.090 2.527 1.00 95.06 74 ASP A CA 1
ATOM 565 C C . ASP A 1 74 ? -8.048 5.195 4.057 1.00 95.06 74 ASP A C 1
ATOM 567 O O . ASP A 1 74 ? -7.082 5.755 4.585 1.00 95.06 74 ASP A O 1
ATOM 571 N N . PRO A 1 75 ? -9.003 4.629 4.812 1.00 94.56 75 PRO A N 1
ATOM 572 C CA . PRO A 1 75 ? -8.943 4.657 6.265 1.00 94.56 75 PRO A CA 1
ATOM 573 C C . PRO A 1 75 ? -7.867 3.719 6.836 1.00 94.56 75 PRO A C 1
ATOM 575 O O . PRO A 1 75 ? -7.783 3.582 8.052 1.00 94.56 75 PRO A O 1
ATOM 578 N N . ASN A 1 76 ? -7.048 3.043 6.031 1.00 94.94 76 ASN A N 1
ATOM 579 C CA . ASN A 1 76 ? -5.957 2.176 6.480 1.00 94.94 76 ASN A CA 1
ATOM 580 C C . ASN A 1 76 ? -4.598 2.752 6.065 1.00 94.94 76 ASN A C 1
ATOM 582 O O . ASN A 1 76 ? -4.528 3.510 5.101 1.00 94.94 76 ASN A O 1
ATOM 586 N N . PRO A 1 77 ? -3.508 2.393 6.759 1.00 96.50 77 PRO A N 1
ATOM 587 C CA . PRO A 1 77 ? -2.172 2.763 6.314 1.00 96.50 77 PRO A CA 1
ATOM 588 C C . PRO A 1 77 ? -1.835 2.085 4.975 1.00 96.50 77 PRO A C 1
ATOM 590 O O . PRO A 1 77 ? -1.943 0.860 4.833 1.00 96.50 77 PRO A O 1
ATOM 593 N N . VAL A 1 78 ? -1.404 2.885 3.997 1.00 97.00 78 VAL A N 1
ATOM 594 C CA . VAL A 1 78 ? -1.090 2.425 2.637 1.00 97.00 78 VAL A CA 1
ATOM 595 C C . VAL A 1 78 ? 0.365 2.713 2.280 1.00 97.00 78 VAL A C 1
ATOM 597 O O . VAL A 1 78 ? 0.858 3.825 2.462 1.00 97.00 78 VAL A O 1
ATOM 600 N N . ILE A 1 79 ? 1.047 1.722 1.710 1.00 96.50 79 ILE A N 1
ATOM 601 C CA . ILE A 1 79 ? 2.352 1.874 1.067 1.00 96.50 79 ILE A CA 1
ATOM 602 C C . ILE A 1 79 ? 2.124 1.947 -0.439 1.00 96.50 79 ILE A C 1
ATOM 604 O O . ILE A 1 79 ? 1.627 1.005 -1.055 1.00 96.50 79 ILE A O 1
ATOM 608 N N . PHE A 1 80 ? 2.489 3.078 -1.027 1.00 95.88 80 PHE A N 1
ATOM 609 C CA . PHE A 1 80 ? 2.371 3.352 -2.448 1.00 95.88 80 PHE A CA 1
ATOM 610 C C . PHE A 1 80 ? 3.759 3.347 -3.091 1.00 95.88 80 PHE A C 1
ATOM 612 O O . PHE A 1 80 ? 4.577 4.247 -2.883 1.00 95.88 80 PHE A O 1
ATOM 619 N N . PHE A 1 81 ? 4.031 2.313 -3.872 1.00 94.75 81 PHE A N 1
ATOM 620 C CA . PHE A 1 81 ? 5.297 2.131 -4.565 1.00 94.75 81 PHE A CA 1
ATOM 621 C C . PHE A 1 81 ? 5.221 2.728 -5.967 1.00 94.75 81 PHE A C 1
ATOM 623 O O . PHE A 1 81 ? 4.347 2.366 -6.741 1.00 94.75 81 PHE A O 1
ATOM 630 N N . GLU A 1 82 ? 6.139 3.631 -6.311 1.00 91.56 82 GLU A N 1
ATOM 631 C CA . GLU A 1 82 ? 6.151 4.354 -7.590 1.00 91.56 82 GLU A CA 1
ATOM 632 C C . GLU A 1 82 ? 7.197 3.766 -8.548 1.00 91.56 82 GLU A C 1
ATOM 634 O O . GLU A 1 82 ? 8.391 4.002 -8.343 1.00 91.56 82 GLU A O 1
ATOM 639 N N . PRO A 1 83 ? 6.809 3.010 -9.595 1.00 88.81 83 PRO A N 1
ATOM 640 C CA . PRO A 1 83 ? 7.772 2.390 -10.499 1.00 88.81 83 PRO A CA 1
ATOM 641 C C . PRO A 1 83 ? 8.625 3.430 -11.224 1.00 88.81 83 PRO A C 1
ATOM 643 O O . PRO A 1 83 ? 8.112 4.193 -12.041 1.00 88.81 83 PRO A O 1
ATOM 646 N N . LYS A 1 84 ? 9.942 3.416 -11.001 1.00 82.12 84 LYS A N 1
ATOM 647 C CA . LYS A 1 84 ? 10.848 4.410 -11.597 1.00 82.12 84 LYS A CA 1
ATOM 648 C C . LYS A 1 84 ? 10.923 4.324 -13.133 1.00 82.12 84 LYS A C 1
ATOM 650 O O . LYS A 1 84 ? 11.021 5.357 -13.788 1.00 82.12 84 LYS A O 1
ATOM 655 N N . SER A 1 85 ? 10.848 3.117 -13.699 1.00 69.31 85 SER A N 1
ATOM 656 C CA . SER A 1 85 ? 11.055 2.874 -15.143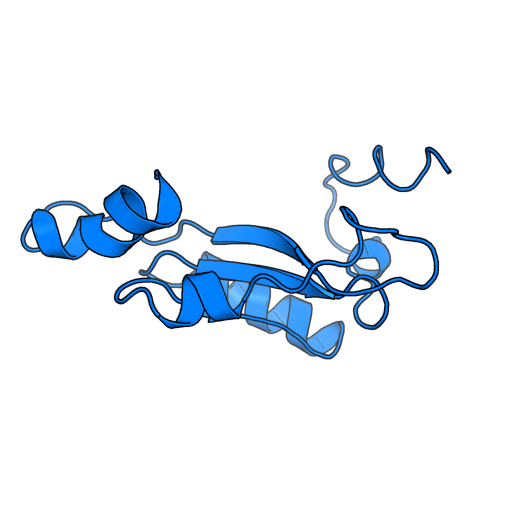 1.00 69.31 85 SER A CA 1
ATOM 657 C C . SER A 1 85 ? 9.788 2.912 -15.994 1.00 69.31 85 SER A C 1
ATOM 659 O O . SER A 1 85 ? 9.861 3.204 -17.181 1.00 69.31 85 SER A O 1
ATOM 661 N N . GLY A 1 86 ? 8.625 2.608 -15.410 1.00 57.72 86 GLY A N 1
ATOM 662 C CA . GLY A 1 86 ? 7.354 2.515 -16.147 1.00 57.72 86 GLY A CA 1
ATOM 663 C C . GLY A 1 86 ? 6.344 3.605 -15.797 1.00 57.72 86 GLY A C 1
ATOM 664 O O . GLY A 1 86 ? 5.489 3.949 -16.609 1.00 57.72 86 GLY A O 1
ATOM 665 N N . CYS A 1 87 ? 6.448 4.182 -14.600 1.00 51.94 87 CYS A N 1
ATOM 666 C CA . CYS A 1 87 ? 5.503 5.163 -14.106 1.00 51.94 87 CYS A CA 1
ATOM 667 C C . CYS A 1 87 ? 6.263 6.415 -13.702 1.00 51.94 87 CYS A C 1
ATOM 669 O O . CYS A 1 87 ? 6.555 6.663 -12.534 1.00 51.94 87 CYS A O 1
ATOM 671 N N . THR A 1 88 ? 6.581 7.240 -14.690 1.00 49.88 88 THR A N 1
ATOM 672 C CA . THR A 1 88 ? 7.123 8.566 -14.439 1.00 49.88 88 THR A CA 1
ATOM 673 C C . THR A 1 88 ? 6.057 9.404 -13.717 1.00 49.88 88 THR A C 1
ATOM 675 O O . THR A 1 88 ? 5.328 10.169 -14.335 1.00 49.88 88 THR A O 1
ATOM 678 N N . VAL A 1 89 ? 5.965 9.313 -12.386 1.00 47.91 89 VAL A N 1
ATOM 679 C CA . VAL A 1 89 ? 5.287 10.313 -11.537 1.00 47.91 89 VAL A CA 1
ATOM 680 C C . VAL A 1 89 ? 5.961 11.684 -11.702 1.00 47.91 89 VAL A C 1
ATOM 682 O O . VAL A 1 89 ? 5.325 12.715 -11.512 1.00 47.91 89 VAL A O 1
ATOM 685 N N . CYS A 1 90 ? 7.183 11.728 -12.244 1.00 45.59 90 CYS A N 1
ATOM 686 C CA . CYS A 1 90 ? 7.773 12.947 -12.802 1.00 45.59 90 CYS A CA 1
ATOM 687 C C . CYS A 1 90 ? 6.930 13.584 -13.941 1.00 45.59 90 CYS A C 1
ATOM 689 O O . CYS A 1 90 ? 7.103 14.766 -14.217 1.00 45.59 90 CYS A O 1
ATOM 691 N N . LEU A 1 91 ? 5.982 12.874 -14.579 1.00 44.78 91 LEU A N 1
ATOM 692 C CA . LEU A 1 91 ? 5.025 13.429 -15.557 1.00 44.78 91 LEU A CA 1
ATOM 693 C C . LEU A 1 91 ? 3.744 13.995 -14.913 1.00 44.78 91 LEU A C 1
ATOM 695 O O . LEU A 1 91 ? 3.005 14.712 -15.586 1.00 44.78 91 LEU A O 1
ATOM 699 N N . LEU A 1 92 ? 3.518 13.815 -13.602 1.00 44.81 92 LEU A N 1
ATOM 700 C CA . LEU A 1 92 ? 2.574 14.657 -12.840 1.00 44.81 92 LEU A CA 1
ATOM 701 C C . LEU A 1 92 ? 3.122 16.084 -12.608 1.00 44.81 92 LEU A C 1
ATOM 703 O O . LEU A 1 92 ? 2.480 16.892 -11.940 1.00 44.81 92 LEU A O 1
ATOM 707 N N . ARG A 1 93 ? 4.250 16.440 -13.247 1.00 41.09 93 ARG A N 1
ATOM 708 C CA . ARG A 1 93 ? 4.827 17.794 -13.342 1.00 41.09 93 ARG A CA 1
ATOM 709 C C . ARG A 1 93 ? 3.864 18.894 -13.797 1.00 41.09 93 ARG A C 1
ATOM 711 O O . ARG A 1 93 ? 4.188 20.060 -13.617 1.00 41.09 93 ARG A O 1
ATOM 718 N N . LYS A 1 94 ? 2.721 18.571 -14.413 1.00 40.31 94 LYS A N 1
ATOM 719 C CA . LYS A 1 94 ? 1.794 19.585 -14.952 1.00 40.31 94 LYS A CA 1
ATOM 720 C C . LYS A 1 94 ? 0.586 19.917 -14.069 1.00 40.31 94 LYS A C 1
ATOM 722 O O . LYS A 1 94 ? -0.180 20.787 -14.460 1.00 40.31 94 LYS A O 1
ATOM 727 N N . SER A 1 95 ? 0.384 19.273 -12.912 1.00 43.28 95 SER A N 1
ATOM 728 C CA . SER A 1 95 ? -0.868 19.464 -12.148 1.00 43.28 95 SER A CA 1
ATOM 729 C C . SER A 1 95 ? -0.726 19.718 -10.647 1.00 43.28 95 SER A C 1
ATOM 731 O O . SER A 1 95 ? -1.707 20.153 -10.051 1.00 43.28 95 SER A O 1
ATOM 733 N N . LEU A 1 96 ? 0.421 19.467 -10.015 1.00 44.59 96 LEU A N 1
ATOM 734 C CA . LEU A 1 96 ? 0.583 19.685 -8.573 1.00 44.59 96 LEU A CA 1
ATOM 735 C C . LEU A 1 96 ? 1.784 20.602 -8.328 1.00 44.59 96 LEU A C 1
ATOM 737 O O . LEU A 1 96 ? 2.917 20.257 -8.656 1.00 44.59 96 LEU A O 1
ATOM 741 N N . ARG A 1 97 ? 1.511 21.802 -7.801 1.00 40.31 97 ARG A N 1
ATOM 742 C CA . ARG A 1 97 ? 2.504 22.821 -7.420 1.00 40.31 97 ARG A CA 1
ATOM 743 C C . ARG A 1 97 ? 3.248 22.420 -6.140 1.00 40.31 97 ARG A C 1
ATOM 745 O O . ARG A 1 97 ? 3.160 23.130 -5.148 1.00 40.31 97 ARG A O 1
ATOM 752 N N . GLU A 1 98 ? 3.971 21.305 -6.135 1.00 40.88 98 GLU A N 1
ATOM 753 C CA . GLU A 1 98 ? 4.780 20.925 -4.968 1.00 40.88 98 GLU A CA 1
ATOM 754 C C . 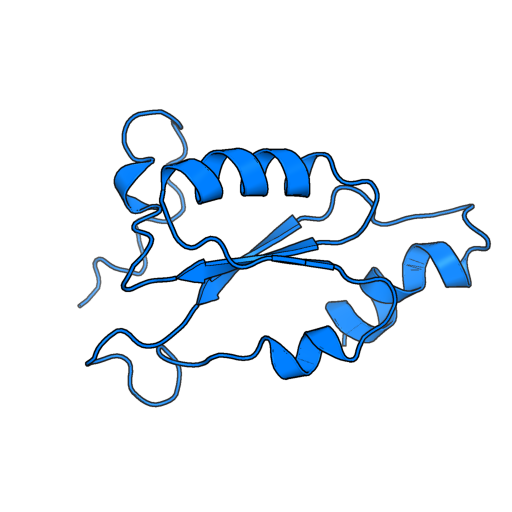GLU A 1 98 ? 6.185 20.462 -5.379 1.00 4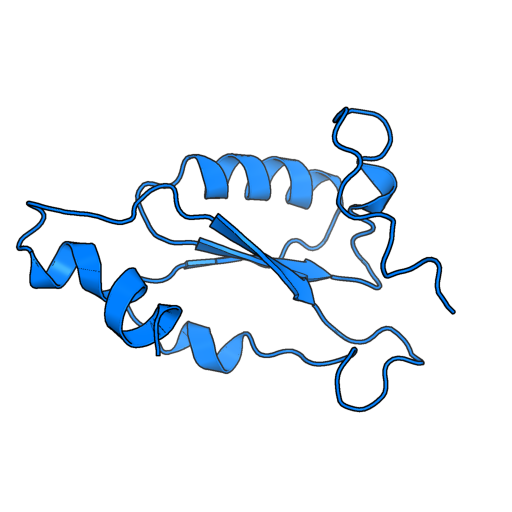0.88 98 GLU A C 1
ATOM 756 O O . GLU A 1 98 ? 6.397 19.427 -6.009 1.00 40.88 98 GLU A O 1
ATOM 761 N N . THR A 1 99 ? 7.160 21.299 -5.026 1.00 34.97 99 THR A N 1
ATOM 762 C CA . THR A 1 99 ? 8.552 21.343 -5.508 1.00 34.97 99 THR A CA 1
ATOM 763 C C . THR A 1 99 ? 9.486 20.310 -4.855 1.00 34.97 99 THR A C 1
ATOM 765 O O . THR A 1 99 ? 10.679 20.281 -5.138 1.00 34.97 99 THR A O 1
ATOM 768 N N . ILE A 1 100 ? 8.999 19.427 -3.985 1.00 41.75 100 ILE A N 1
ATOM 769 C CA . ILE A 1 100 ? 9.883 18.765 -3.006 1.00 41.75 100 ILE A CA 1
ATOM 770 C C . ILE A 1 100 ? 10.635 17.538 -3.568 1.00 41.75 100 ILE A C 1
ATOM 772 O O . ILE A 1 100 ? 11.725 17.219 -3.102 1.00 41.75 100 ILE A O 1
ATOM 776 N N . CYS A 1 101 ? 10.149 16.870 -4.620 1.00 31.73 101 CYS A N 1
ATOM 777 C CA . CYS A 1 101 ? 10.725 15.578 -5.038 1.00 31.73 101 CYS A CA 1
ATOM 778 C C . CYS A 1 101 ? 11.842 15.662 -6.108 1.00 31.73 101 CYS A C 1
ATOM 780 O O . CYS A 1 101 ? 12.451 14.655 -6.463 1.00 31.73 101 CYS A O 1
ATOM 782 N N . CYS A 1 102 ? 12.147 16.852 -6.645 1.00 33.06 102 CYS A N 1
ATOM 783 C CA . CYS A 1 102 ? 13.051 16.995 -7.801 1.00 33.06 102 CYS A CA 1
ATOM 784 C C . CYS A 1 102 ? 14.554 17.066 -7.460 1.00 33.06 102 CYS A C 1
ATOM 786 O O . CYS A 1 102 ? 15.373 17.087 -8.376 1.00 33.06 102 CYS A O 1
ATOM 788 N N . LEU A 1 103 ? 14.943 17.095 -6.181 1.00 34.22 103 LEU A N 1
ATOM 789 C CA . LEU A 1 103 ? 16.352 17.277 -5.803 1.00 34.22 103 LEU A CA 1
ATOM 790 C C . LEU A 1 103 ? 17.200 15.996 -5.855 1.00 34.22 103 LEU A C 1
ATOM 792 O O . LEU A 1 103 ? 18.415 16.101 -5.977 1.00 34.22 103 LEU A O 1
ATOM 796 N N . TYR A 1 104 ? 16.602 14.798 -5.828 1.00 37.09 104 TYR A N 1
ATOM 797 C CA . TYR A 1 104 ? 17.388 13.557 -5.720 1.00 37.09 104 TYR A CA 1
ATOM 798 C C . TYR A 1 104 ? 17.691 12.861 -7.060 1.00 37.09 104 TYR A C 1
ATOM 800 O O . TYR A 1 104 ? 18.713 12.199 -7.191 1.00 37.09 104 TYR A O 1
ATOM 808 N N . LEU A 1 105 ? 16.855 13.037 -8.090 1.00 41.09 105 LEU A N 1
ATOM 809 C CA . LEU A 1 105 ? 17.087 12.437 -9.420 1.00 41.09 105 LEU A CA 1
ATOM 810 C C . LEU A 1 105 ? 17.841 13.353 -10.396 1.00 41.09 105 LEU A C 1
ATOM 812 O O . LEU A 1 105 ? 18.034 12.984 -11.547 1.00 41.09 105 LEU A O 1
ATOM 816 N N . ARG A 1 106 ? 18.266 14.538 -9.946 1.00 32.66 106 ARG A N 1
ATOM 817 C CA . ARG A 1 106 ? 19.068 15.486 -10.737 1.00 32.66 106 ARG A CA 1
ATOM 818 C C . ARG A 1 106 ? 20.557 15.487 -10.353 1.00 32.66 106 ARG A C 1
ATOM 820 O O . ARG A 1 106 ? 21.297 16.317 -10.861 1.00 32.66 106 ARG A O 1
ATOM 827 N N . GLN A 1 107 ? 20.974 14.595 -9.447 1.00 31.92 107 GLN A N 1
ATOM 828 C CA . GLN A 1 107 ? 22.369 14.436 -9.001 1.00 31.92 107 GLN A CA 1
ATOM 829 C C . GLN A 1 107 ? 23.079 13.213 -9.614 1.00 31.92 107 GLN A C 1
ATOM 831 O O . GLN A 1 107 ? 24.035 12.693 -9.043 1.00 31.92 107 GLN A O 1
ATOM 836 N N . LYS A 1 108 ? 22.622 12.744 -10.776 1.00 37.19 108 LYS A N 1
ATOM 837 C CA . LYS A 1 108 ? 23.400 11.867 -11.654 1.00 37.19 108 LYS A CA 1
ATOM 838 C C . LYS A 1 108 ? 23.321 12.382 -13.077 1.00 37.19 108 LYS A C 1
ATOM 840 O O . LYS A 1 108 ? 22.219 12.851 -13.445 1.00 37.19 108 LYS A O 1
#

InterPro domains:
  IPR005475 Transketolase-like, pyrimidine-binding domain [PF02779] (4-85)
  IPR029061 Thiamin diphosphate-binding fold [SSF52518] (2-87)

Organism: Aegilops tauschii subsp. strangulata (NCBI:txid200361)

Secondary structure (DSSP, 8-state):
-IIIIIGGGHHHHTTTSS--TT-EEEEEES--SS-HHHHS---HHHHHTSTT-EEE--SSHHHHHHHHHHHHH-SS-EEEEEETTT--GGGGGGT----GGGGSTT--

Sequence (108 aa):
MQIVNEAAKFRYRSGNEFNCGGLTIRSPYGAVGHGGHYHSQSPEAFFCHVPGLKVVIPRSPREAKGLLLASIRDPNPVIFFEPKSGCTVCLLRKSLRETICCLYLRQK

Radius of gyration: 15.18 Å; chains: 1; bounding box: 34×33×36 Å

pLDDT: mean 81.37, std 21.49, range [31.73, 97.0]